Protein AF-A0A7S4JE88-F1 (afdb_monomer_lite)

Secondary structure (DSSP, 8-state):
---SGGGTT-S-SEEEEEPSSSTTSEEEEEEEE---HHHHHHHHHHTTTSPPTTSSHHHHHHHHTTTGGGS-GGGB--THHHHHHHHHHHHHS-TT------

pLDDT: mean 81.24, std 14.84, range [39.31, 96.81]

Foldseek 3Di:
DDDPVVLVVQPDQKAFEADPPPRLFGDPPDMDHDDDPVLVVVLVVCVVVFDQPVPDDRSSVCRVPVCLSVDDPSRYDYNVVVVVVVVCVVVVPDPPDDDDDD

InterPro domains:
  IPR029044 Nucleotide-diphospho-sugar transferases [G3DSA:3.90.550.10] (1-99)
  IPR029044 Nucleotide-diphospho-sugar transferases [SSF53448] (2-91)
  IPR050587 GNT1/Glycosyltransferase 8 [PTHR11183] (2-91)

Organism: Guillardia theta (NCBI:txid55529)

Radius of gyration: 15.36 Å; chains: 1; bounding box: 38×23×42 Å

Sequence (102 aa):
MESIDDLFSRETRFAAAPDTFPPDRFNAGVLVVEPSLEVFEDMISRIGVMHSYDGGDTGFLNSYFHDWFTMGEASRLPFRYNALRTMYWLTQKKPGQPAGYS

Structure (mmCIF, N/CA/C/O backbone):
data_AF-A0A7S4JE88-F1
#
_entry.id   AF-A0A7S4JE88-F1
#
loop_
_atom_site.group_PDB
_atom_site.id
_atom_site.type_symbol
_atom_site.label_atom_id
_atom_site.label_alt_id
_atom_site.label_comp_id
_atom_site.label_asym_id
_atom_site.label_entity_id
_atom_site.label_seq_id
_atom_site.pdbx_PDB_ins_code
_atom_site.Cartn_x
_atom_site.Cartn_y
_atom_site.Cartn_z
_atom_site.occupancy
_atom_site.B_iso_or_equiv
_atom_site.auth_seq_id
_atom_site.auth_comp_id
_atom_site.auth_asym_id
_atom_site.auth_atom_id
_atom_site.pdbx_PDB_model_num
ATOM 1 N N . MET A 1 1 ? 19.882 6.616 -9.521 1.00 48.62 1 MET A N 1
ATOM 2 C CA . MET A 1 1 ? 18.493 6.715 -9.036 1.00 48.62 1 MET A CA 1
ATOM 3 C C . MET A 1 1 ? 17.652 6.899 -10.283 1.00 48.62 1 MET A C 1
ATOM 5 O O . MET A 1 1 ? 17.857 7.886 -10.972 1.00 48.62 1 MET A O 1
ATOM 9 N N . GLU A 1 2 ? 16.887 5.881 -10.669 1.00 60.81 2 GLU A N 1
ATOM 10 C CA . GLU A 1 2 ? 15.974 5.973 -11.820 1.00 60.81 2 GLU A CA 1
ATOM 11 C C . GLU A 1 2 ? 14.780 6.870 -11.470 1.00 60.81 2 GLU A C 1
ATOM 13 O O . GLU A 1 2 ? 14.509 7.074 -10.282 1.00 60.81 2 GLU A O 1
ATOM 18 N N . SER A 1 3 ? 14.095 7.411 -12.483 1.00 72.31 3 SER A N 1
ATOM 19 C CA . SER A 1 3 ? 12.903 8.228 -12.246 1.00 72.31 3 SER A CA 1
ATOM 20 C C . SER A 1 3 ? 11.801 7.404 -11.575 1.00 72.31 3 SER A C 1
ATOM 22 O O . SER A 1 3 ? 11.673 6.199 -11.794 1.00 72.31 3 SER A O 1
ATOM 24 N N . ILE A 1 4 ? 11.018 8.065 -10.725 1.00 70.50 4 ILE A N 1
ATOM 25 C CA . ILE A 1 4 ? 9.842 7.492 -10.067 1.00 70.50 4 ILE A CA 1
ATOM 26 C C . ILE A 1 4 ? 8.555 7.751 -10.865 1.00 70.50 4 ILE A C 1
ATOM 28 O O . ILE A 1 4 ? 7.500 7.258 -10.478 1.00 70.50 4 ILE A O 1
ATOM 32 N N . ASP A 1 5 ? 8.638 8.484 -11.980 1.00 75.19 5 ASP A N 1
ATOM 33 C CA . ASP A 1 5 ? 7.477 8.867 -12.796 1.00 75.19 5 ASP A CA 1
ATOM 34 C C . ASP 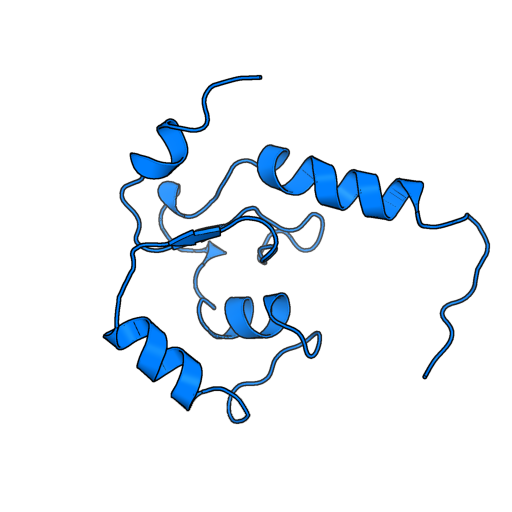A 1 5 ? 6.697 7.649 -13.317 1.00 75.19 5 ASP A C 1
ATOM 36 O O . ASP A 1 5 ? 5.469 7.680 -13.387 1.00 75.19 5 ASP A O 1
ATOM 40 N N . ASP A 1 6 ? 7.392 6.534 -13.563 1.00 74.25 6 ASP A N 1
ATOM 41 C CA . ASP A 1 6 ? 6.797 5.256 -13.972 1.00 74.25 6 ASP A CA 1
ATOM 42 C C . ASP A 1 6 ? 5.821 4.673 -12.933 1.00 74.25 6 ASP A C 1
ATOM 44 O O . ASP A 1 6 ? 5.037 3.777 -13.242 1.00 74.25 6 ASP A O 1
ATOM 48 N N . LEU A 1 7 ? 5.844 5.149 -11.681 1.00 75.12 7 LEU A N 1
ATOM 49 C CA . LEU A 1 7 ? 4.851 4.745 -10.685 1.00 75.12 7 LEU A CA 1
ATOM 50 C C . LEU A 1 7 ? 3.459 5.287 -11.004 1.00 75.12 7 LEU A C 1
ATOM 52 O O . LEU A 1 7 ? 2.473 4.615 -10.709 1.00 75.12 7 LEU A O 1
ATOM 56 N N . PHE A 1 8 ? 3.382 6.473 -11.610 1.00 75.38 8 PHE A N 1
ATOM 57 C CA . PHE A 1 8 ? 2.125 7.161 -11.898 1.00 75.38 8 PHE A CA 1
ATOM 58 C C . PHE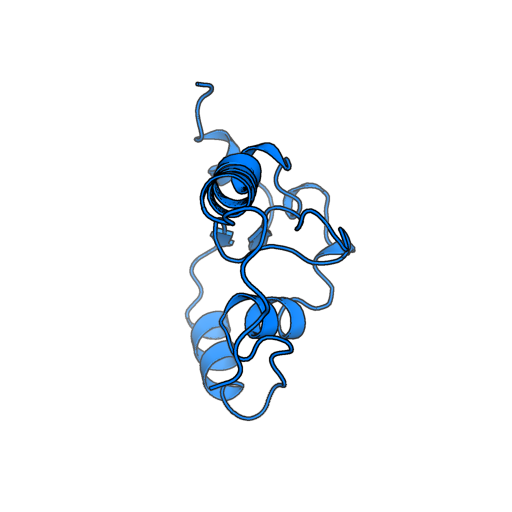 A 1 8 ? 1.505 6.746 -13.236 1.00 75.38 8 PHE A C 1
ATOM 60 O O . PHE A 1 8 ? 0.340 7.038 -13.479 1.00 75.38 8 PHE A O 1
ATOM 67 N N . SER A 1 9 ? 2.249 6.041 -14.093 1.00 80.25 9 SER A N 1
ATOM 68 C CA . SER A 1 9 ? 1.745 5.488 -15.358 1.00 80.25 9 SER A CA 1
ATOM 69 C C . SER A 1 9 ? 1.101 4.104 -15.208 1.00 80.25 9 SER A C 1
ATOM 71 O O . SER A 1 9 ? 0.712 3.486 -16.198 1.00 80.25 9 SER A O 1
ATOM 73 N N . ARG A 1 10 ? 0.987 3.594 -13.977 1.00 80.38 10 ARG A N 1
ATOM 74 C CA . ARG A 1 10 ? 0.441 2.266 -13.696 1.00 80.38 10 ARG A CA 1
ATOM 75 C C . ARG A 1 10 ? -1.076 2.246 -13.846 1.00 80.38 10 ARG A C 1
ATOM 77 O O . ARG A 1 10 ? -1.781 3.004 -13.190 1.00 80.38 10 ARG A O 1
ATOM 84 N N . GLU A 1 11 ? -1.578 1.296 -14.629 1.00 85.50 11 GLU A N 1
ATOM 85 C CA . GLU A 1 11 ? -3.014 1.032 -14.795 1.00 85.50 11 GLU A CA 1
ATOM 86 C C . GLU A 1 11 ? -3.591 0.273 -13.584 1.00 85.50 11 GLU A C 1
ATOM 88 O O . GLU A 1 11 ? -4.039 -0.869 -13.676 1.00 85.50 11 GLU A O 1
ATOM 93 N N . THR A 1 12 ? -3.529 0.882 -12.400 1.00 87.81 12 THR A N 1
ATOM 94 C CA . THR A 1 12 ? -4.109 0.338 -11.168 1.00 87.81 12 THR A CA 1
ATOM 95 C C . THR A 1 12 ? -4.506 1.452 -10.211 1.00 87.81 12 THR A C 1
ATOM 97 O O . THR A 1 12 ? -3.867 2.500 -10.158 1.00 87.81 12 THR A O 1
ATOM 100 N N . ARG A 1 13 ? -5.537 1.198 -9.405 1.00 89.06 13 ARG A N 1
ATOM 101 C CA . ARG A 1 13 ? -6.004 2.140 -8.375 1.00 89.06 13 ARG A CA 1
ATOM 102 C C . ARG A 1 13 ? -5.203 2.036 -7.078 1.00 89.06 13 ARG A C 1
ATOM 104 O O . ARG A 1 13 ? -5.251 2.937 -6.246 1.00 89.06 13 ARG A O 1
ATOM 111 N N . PHE A 1 14 ? -4.490 0.923 -6.899 1.00 93.25 14 PHE A N 1
ATOM 112 C CA . PHE A 1 14 ? -3.694 0.642 -5.713 1.00 93.25 14 PHE A CA 1
ATOM 113 C C . PHE A 1 14 ? -2.469 -0.199 -6.080 1.00 93.25 14 PHE A C 1
ATOM 115 O O . PHE A 1 14 ? -2.598 -1.299 -6.623 1.00 93.25 14 PHE A O 1
ATOM 122 N N . ALA A 1 15 ? -1.278 0.296 -5.751 1.00 93.31 15 ALA A N 1
ATOM 123 C CA . ALA A 1 15 ? -0.051 -0.479 -5.809 1.00 93.31 15 ALA A CA 1
ATOM 124 C C . ALA A 1 15 ? 0.778 -0.311 -4.542 1.00 93.31 15 ALA A C 1
ATOM 126 O O . ALA A 1 15 ? 0.903 0.781 -3.993 1.00 93.31 15 ALA A O 1
ATOM 127 N N . ALA A 1 16 ? 1.408 -1.398 -4.121 1.00 93.19 16 ALA A N 1
ATOM 128 C CA . ALA A 1 16 ? 2.251 -1.432 -2.940 1.00 93.19 16 ALA A CA 1
ATOM 129 C C . ALA A 1 16 ? 3.464 -2.327 -3.196 1.00 93.19 16 ALA A C 1
ATOM 131 O O . ALA A 1 16 ? 3.478 -3.131 -4.133 1.00 93.19 16 ALA A O 1
ATOM 132 N N . ALA A 1 17 ? 4.517 -2.154 -2.403 1.00 91.12 17 ALA A N 1
ATOM 133 C CA . ALA A 1 17 ? 5.694 -3.007 -2.487 1.00 91.12 17 ALA A CA 1
ATOM 134 C C . ALA A 1 17 ? 5.507 -4.237 -1.587 1.00 91.12 17 ALA A C 1
ATOM 136 O O . ALA A 1 17 ? 5.061 -4.071 -0.448 1.00 91.12 17 ALA A O 1
ATOM 137 N N . PRO A 1 18 ? 5.853 -5.451 -2.060 1.00 88.12 18 PRO A N 1
ATOM 138 C CA . PRO A 1 18 ? 5.766 -6.657 -1.245 1.00 88.12 18 PRO A CA 1
ATOM 139 C C . PRO A 1 18 ? 6.603 -6.505 0.023 1.00 88.12 18 PRO A C 1
ATOM 141 O O . PRO A 1 18 ? 7.678 -5.884 0.012 1.00 88.12 18 PRO A O 1
ATOM 144 N N . ASP A 1 19 ? 6.121 -7.093 1.113 1.00 85.06 19 ASP A N 1
ATOM 145 C CA . ASP A 1 19 ? 6.953 -7.281 2.291 1.00 85.06 19 ASP A CA 1
ATOM 146 C C . ASP A 1 19 ? 8.021 -8.352 2.019 1.00 85.06 19 ASP A C 1
ATOM 148 O O .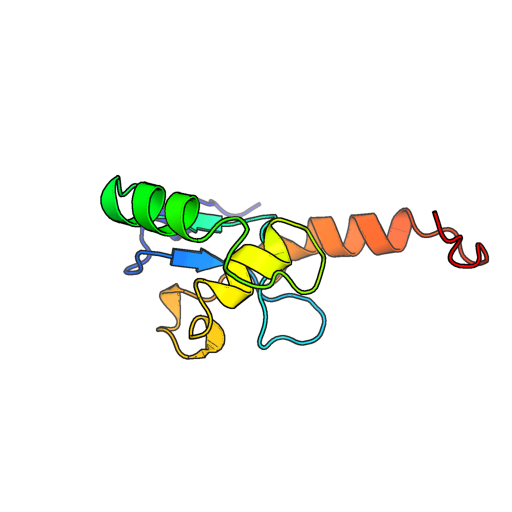 ASP A 1 19 ? 7.924 -9.158 1.092 1.00 85.06 19 ASP A O 1
ATOM 152 N N . THR A 1 20 ? 9.082 -8.339 2.820 1.00 76.25 20 THR A N 1
ATOM 153 C CA . THR A 1 20 ? 10.209 -9.262 2.654 1.00 76.25 20 THR A CA 1
ATOM 154 C C . THR A 1 20 ? 9.757 -10.694 2.943 1.00 76.25 20 THR A C 1
ATOM 156 O O . THR A 1 20 ? 10.115 -11.604 2.202 1.00 76.25 20 THR A O 1
ATOM 159 N N . PHE A 1 21 ? 8.943 -10.880 3.993 1.00 75.56 21 PHE A N 1
ATOM 160 C CA . PHE A 1 21 ? 8.293 -12.144 4.336 1.00 75.56 21 PHE A CA 1
ATOM 161 C C . PHE A 1 21 ? 7.025 -11.906 5.183 1.00 75.56 21 PHE A C 1
ATOM 163 O O . PHE A 1 21 ? 7.122 -11.216 6.199 1.00 75.56 21 PHE A O 1
ATOM 170 N N . PRO A 1 22 ? 5.882 -12.540 4.863 1.00 78.94 22 PRO A N 1
ATOM 171 C CA . PRO A 1 22 ? 5.601 -13.288 3.636 1.00 78.94 22 PRO A CA 1
ATOM 172 C C . PRO A 1 22 ? 5.315 -12.341 2.438 1.00 78.94 22 PRO A C 1
ATOM 174 O O . PRO A 1 22 ? 4.811 -11.238 2.641 1.00 78.94 22 PRO A O 1
ATOM 177 N N . PRO A 1 23 ? 5.655 -12.731 1.191 1.00 79.69 23 PRO A N 1
ATOM 178 C CA . PRO A 1 23 ? 5.544 -11.859 0.009 1.00 79.69 23 PRO A CA 1
ATOM 179 C C . PRO A 1 23 ? 4.114 -11.740 -0.545 1.00 79.69 23 PRO A C 1
ATOM 181 O O . PRO A 1 23 ? 3.883 -11.017 -1.513 1.00 79.69 23 PRO A O 1
ATOM 184 N N . ASP A 1 24 ? 3.168 -12.478 0.037 1.00 84.50 24 ASP A N 1
ATOM 185 C CA . ASP A 1 24 ? 1.733 -12.373 -0.232 1.00 84.50 24 ASP A CA 1
ATOM 186 C C . ASP A 1 24 ? 1.099 -11.140 0.434 1.00 84.50 24 ASP A C 1
ATOM 188 O O . ASP A 1 24 ? -0.049 -10.804 0.150 1.00 84.50 24 ASP A O 1
ATOM 192 N N . ARG A 1 25 ? 1.865 -10.434 1.273 1.00 88.56 25 ARG A N 1
ATOM 193 C CA . ARG A 1 25 ? 1.508 -9.158 1.889 1.00 88.56 25 ARG A CA 1
ATOM 194 C C . ARG A 1 25 ? 2.376 -8.033 1.356 1.00 88.56 25 ARG A C 1
ATOM 196 O O . ARG A 1 25 ? 3.486 -8.246 0.863 1.00 88.56 25 ARG A O 1
ATOM 203 N N . PHE A 1 26 ? 1.885 -6.816 1.515 1.00 91.31 26 PHE A N 1
ATOM 204 C CA . PHE A 1 26 ? 2.619 -5.608 1.167 1.00 91.31 26 PHE A CA 1
ATOM 205 C C . PHE A 1 26 ? 2.952 -4.764 2.392 1.00 91.31 26 PHE A C 1
ATOM 207 O O . PHE A 1 26 ? 2.343 -4.893 3.453 1.00 91.31 26 PHE A O 1
ATOM 214 N N . ASN A 1 27 ? 3.909 -3.857 2.225 1.00 88.06 27 ASN A N 1
ATOM 215 C CA . ASN A 1 27 ? 4.254 -2.857 3.224 1.00 88.06 27 ASN A CA 1
ATOM 216 C C . ASN A 1 27 ? 3.564 -1.516 2.921 1.00 88.06 27 ASN A C 1
ATOM 218 O O . ASN A 1 27 ? 3.621 -1.042 1.787 1.00 88.06 27 ASN A O 1
ATOM 222 N N . ALA A 1 28 ? 2.980 -0.861 3.931 1.00 86.88 28 ALA A N 1
ATOM 223 C CA . ALA A 1 28 ? 2.323 0.442 3.755 1.00 86.88 28 ALA A CA 1
ATOM 224 C C . ALA A 1 28 ? 3.287 1.640 3.647 1.00 86.88 28 ALA A C 1
ATOM 226 O O . ALA A 1 28 ? 2.862 2.776 3.466 1.00 86.88 28 ALA A O 1
ATOM 227 N N . GLY A 1 29 ? 4.600 1.417 3.744 1.00 84.94 29 GLY A N 1
ATOM 228 C CA . GLY A 1 29 ? 5.610 2.472 3.701 1.00 84.94 29 GLY A CA 1
ATOM 229 C C . GLY A 1 29 ? 5.766 3.147 2.339 1.00 84.94 29 GLY A C 1
ATOM 230 O O . GLY A 1 29 ? 6.248 4.276 2.296 1.00 84.94 29 GLY A O 1
ATOM 231 N N . VAL A 1 30 ? 5.372 2.480 1.249 1.00 87.44 30 VAL A N 1
ATOM 232 C CA . VAL A 1 30 ? 5.282 3.071 -0.094 1.00 87.44 30 VAL A CA 1
ATOM 233 C C . VAL A 1 30 ? 4.028 2.545 -0.777 1.00 87.44 30 VAL A C 1
ATOM 235 O O . VAL A 1 30 ? 3.923 1.349 -1.052 1.00 87.44 30 VAL A O 1
ATOM 238 N N . LEU A 1 31 ? 3.110 3.459 -1.080 1.00 90.69 31 LEU A N 1
ATOM 239 C CA . LEU A 1 31 ? 1.842 3.185 -1.744 1.00 90.69 31 LEU A CA 1
ATOM 240 C C . LEU A 1 31 ? 1.688 4.112 -2.951 1.00 90.69 31 LEU A C 1
ATOM 242 O O . LEU A 1 31 ? 2.024 5.294 -2.882 1.00 90.69 31 LEU A O 1
ATOM 246 N N . VAL A 1 32 ? 1.145 3.576 -4.037 1.00 91.31 32 VAL A N 1
ATOM 247 C CA . VAL A 1 32 ? 0.596 4.345 -5.155 1.00 91.31 32 VAL A CA 1
ATOM 248 C C . VAL A 1 32 ? -0.909 4.172 -5.086 1.00 91.31 32 VAL A C 1
ATOM 250 O O . VAL A 1 32 ? -1.397 3.042 -5.099 1.00 91.31 32 VAL A O 1
ATOM 253 N N . VAL A 1 33 ? -1.636 5.277 -4.973 1.00 91.88 33 VAL A N 1
ATOM 254 C CA . VAL A 1 33 ? -3.088 5.265 -4.804 1.00 91.88 33 VAL A CA 1
ATOM 255 C C . VAL A 1 33 ? -3.733 6.239 -5.771 1.00 91.88 33 VAL A C 1
ATOM 257 O O . VAL A 1 33 ? -3.217 7.334 -5.998 1.00 91.88 33 VAL A O 1
ATOM 260 N N . GLU A 1 34 ? -4.881 5.851 -6.306 1.00 91.19 34 GLU A N 1
ATOM 261 C CA . GLU A 1 34 ? -5.798 6.777 -6.954 1.00 91.19 34 GLU A CA 1
ATOM 262 C C . GLU A 1 34 ? -6.665 7.444 -5.871 1.00 91.19 34 GLU A C 1
ATOM 264 O O . GLU A 1 34 ? -7.362 6.741 -5.131 1.00 91.19 34 GLU A O 1
ATOM 269 N N . PRO A 1 35 ? -6.632 8.782 -5.721 1.00 91.44 35 PRO A N 1
ATOM 270 C CA . PRO A 1 35 ? -7.475 9.463 -4.748 1.00 91.44 35 PRO A CA 1
ATOM 271 C C . PRO A 1 35 ? -8.960 9.227 -5.043 1.00 91.44 35 PRO A C 1
ATOM 273 O O . PRO A 1 35 ? -9.457 9.585 -6.108 1.00 91.44 35 PRO A O 1
ATOM 276 N N . SER A 1 36 ? -9.684 8.669 -4.075 1.00 94.75 36 SER A N 1
ATOM 277 C CA . SER A 1 36 ? -11.127 8.454 -4.162 1.00 94.75 36 SER A CA 1
ATOM 278 C C . SER A 1 36 ? -11.771 8.712 -2.807 1.00 94.75 36 SER A C 1
ATOM 280 O O . SER A 1 36 ? -11.382 8.111 -1.803 1.00 94.75 36 SER A O 1
ATOM 282 N N . LEU A 1 37 ? -12.760 9.611 -2.781 1.00 95.12 37 LEU A N 1
ATOM 283 C CA . LEU A 1 37 ? -13.518 9.911 -1.566 1.00 95.12 37 LEU A CA 1
ATOM 284 C C . LEU A 1 37 ? -14.300 8.683 -1.087 1.00 95.12 37 LEU A C 1
ATOM 286 O O . LEU A 1 37 ? -14.320 8.406 0.104 1.00 95.12 37 LEU A O 1
ATOM 290 N N . GLU A 1 38 ? -14.863 7.912 -2.018 1.00 96.62 38 GLU A N 1
ATOM 291 C CA . GLU A 1 38 ? -15.612 6.687 -1.722 1.00 96.62 38 GLU A CA 1
ATOM 292 C C . GLU A 1 38 ? -14.736 5.650 -1.004 1.00 96.62 38 GLU A C 1
ATOM 294 O O . GLU A 1 38 ? -15.113 5.132 0.044 1.00 96.62 38 GLU A O 1
ATOM 299 N N . VAL A 1 39 ? -13.530 5.396 -1.529 1.00 94.88 39 VAL A N 1
ATOM 300 C CA . VAL A 1 39 ? -12.576 4.455 -0.914 1.00 94.88 39 VAL A CA 1
ATOM 301 C C . VAL A 1 39 ? -12.135 4.965 0.456 1.00 94.88 39 VAL A C 1
ATOM 303 O O . VAL A 1 39 ? -12.014 4.187 1.400 1.00 94.88 39 VAL A O 1
ATOM 306 N N . PHE A 1 40 ? -11.918 6.275 0.592 1.00 94.50 40 PHE A N 1
ATOM 307 C CA . PHE A 1 40 ? -11.564 6.877 1.872 1.00 94.50 40 PHE A CA 1
ATOM 308 C C . PHE A 1 40 ? -12.670 6.693 2.919 1.00 94.50 40 PHE A C 1
ATOM 310 O O . PHE A 1 40 ? -12.395 6.202 4.012 1.00 94.50 40 PHE A O 1
ATOM 317 N N . GLU A 1 41 ? -13.915 7.037 2.595 1.00 96.81 41 GLU A N 1
ATOM 318 C CA . GLU A 1 41 ? -15.050 6.905 3.514 1.00 96.81 41 GLU A CA 1
ATOM 319 C C . GLU A 1 41 ? -15.312 5.441 3.898 1.00 96.81 41 GLU A C 1
ATOM 321 O O . GLU A 1 41 ? -15.515 5.142 5.079 1.00 96.81 41 GLU A O 1
ATOM 326 N N . ASP A 1 42 ? -15.225 4.512 2.940 1.00 95.88 42 ASP A N 1
ATOM 327 C CA . ASP A 1 42 ? -15.363 3.078 3.203 1.00 95.88 42 ASP A CA 1
ATOM 328 C C . ASP A 1 42 ? -14.229 2.554 4.104 1.00 95.88 42 ASP A C 1
ATOM 330 O O . ASP A 1 42 ? -14.509 1.850 5.079 1.00 95.88 42 ASP A O 1
ATOM 334 N N . MET A 1 43 ? -12.970 2.961 3.877 1.00 94.62 43 MET A N 1
ATOM 335 C CA . MET A 1 43 ? -11.858 2.640 4.784 1.00 94.62 43 MET A CA 1
ATOM 336 C C . MET A 1 43 ? -12.119 3.160 6.201 1.00 94.62 43 MET A C 1
ATOM 338 O O . MET A 1 43 ? -12.004 2.389 7.153 1.00 94.62 43 MET A O 1
ATOM 342 N N . ILE A 1 44 ? -12.517 4.429 6.355 1.00 94.69 44 ILE A N 1
ATOM 343 C CA . ILE A 1 44 ? -12.820 5.021 7.667 1.00 94.69 44 ILE A CA 1
ATOM 344 C C . ILE A 1 44 ? -13.943 4.252 8.372 1.00 94.69 44 ILE A C 1
ATOM 346 O O . ILE A 1 44 ? -13.822 3.961 9.561 1.00 94.69 44 ILE A O 1
ATOM 350 N N . SER A 1 45 ? -14.997 3.855 7.651 1.00 95.56 45 SER A N 1
ATOM 351 C CA . SER A 1 45 ? -16.115 3.087 8.221 1.00 95.56 45 SER A CA 1
ATOM 352 C C . SER A 1 45 ? -15.706 1.711 8.767 1.00 95.56 45 SER A C 1
ATOM 354 O O . SER A 1 45 ? -16.383 1.149 9.628 1.00 95.56 45 SER A O 1
ATOM 356 N N . ARG A 1 46 ? -14.582 1.167 8.283 1.00 93.56 46 ARG A N 1
ATOM 357 C CA . ARG A 1 46 ? -14.055 -0.147 8.670 1.00 93.56 46 ARG A CA 1
ATOM 358 C C . ARG A 1 46 ? -13.013 -0.073 9.781 1.00 93.56 46 ARG A C 1
ATOM 360 O O . ARG A 1 46 ? -12.653 -1.119 10.331 1.00 93.56 46 ARG A O 1
ATOM 367 N N . ILE A 1 47 ? -12.546 1.122 10.143 1.00 90.19 47 ILE A N 1
ATOM 368 C CA . ILE A 1 47 ? -11.661 1.313 11.296 1.00 90.19 47 ILE A CA 1
ATOM 369 C C . ILE A 1 47 ? -12.402 0.864 12.563 1.00 90.19 47 ILE A C 1
ATOM 371 O O . ILE A 1 47 ? -13.529 1.271 12.825 1.00 90.19 47 ILE A O 1
ATOM 375 N N . GLY A 1 48 ? -11.776 -0.015 13.348 1.00 84.69 48 GLY A N 1
ATOM 376 C CA . GLY A 1 48 ? -12.366 -0.589 14.565 1.00 84.69 48 GLY A CA 1
ATOM 377 C C . GLY A 1 48 ? -13.316 -1.772 14.335 1.00 84.69 48 GLY A C 1
ATOM 378 O O . GLY A 1 48 ? -13.649 -2.461 15.296 1.00 84.69 48 GLY A O 1
ATOM 379 N N . VAL A 1 49 ? -13.708 -2.051 13.086 1.00 89.81 49 VAL A N 1
ATOM 380 C CA . VAL A 1 49 ? -14.494 -3.242 12.706 1.00 89.81 49 VAL A CA 1
ATOM 381 C C . VAL A 1 49 ? -13.594 -4.308 12.087 1.00 89.81 49 VAL A C 1
ATOM 383 O O . VAL A 1 49 ? -13.702 -5.490 12.410 1.00 89.81 49 VAL A O 1
ATOM 386 N N . MET A 1 50 ? -12.697 -3.898 11.188 1.00 89.50 50 MET A N 1
ATOM 387 C CA . MET A 1 50 ? -11.785 -4.802 10.501 1.00 89.50 50 MET A CA 1
ATOM 388 C C . MET A 1 50 ? -10.544 -5.083 11.350 1.00 89.50 50 MET A C 1
ATOM 390 O O . MET A 1 50 ? -9.952 -4.178 11.937 1.00 89.50 50 MET A O 1
ATOM 394 N N . HIS A 1 51 ? -10.128 -6.347 11.389 1.00 88.06 51 HIS A N 1
ATOM 395 C CA . HIS A 1 51 ? -8.938 -6.759 12.121 1.00 88.06 51 HIS A CA 1
ATOM 396 C C . HIS A 1 51 ? -7.655 -6.330 11.391 1.00 88.06 51 HIS A C 1
ATOM 398 O O . HIS A 1 51 ? -7.447 -6.690 10.232 1.00 88.06 51 HIS A O 1
ATOM 404 N N . SER A 1 52 ? -6.774 -5.613 12.092 1.00 90.06 52 SER A N 1
ATOM 405 C CA . SER A 1 52 ? -5.394 -5.351 11.673 1.00 90.06 52 SER A CA 1
ATOM 406 C C . SER A 1 52 ? -4.457 -6.300 12.416 1.00 90.06 52 SER A C 1
ATOM 408 O O . SER A 1 52 ? -4.432 -6.299 13.646 1.00 90.06 52 SER A O 1
ATOM 410 N N . TYR A 1 53 ? -3.690 -7.119 11.691 1.00 84.81 53 TYR A N 1
ATOM 411 C CA . TYR A 1 53 ? -2.847 -8.149 12.315 1.00 84.81 53 TYR A CA 1
ATOM 412 C C . TYR A 1 53 ? -1.646 -7.594 13.092 1.00 84.81 53 TYR A C 1
ATOM 414 O O . TYR A 1 53 ? -1.076 -8.313 13.909 1.00 84.81 53 TYR A O 1
ATOM 422 N N . ASP A 1 54 ? -1.230 -6.359 12.813 1.00 83.25 54 ASP A N 1
ATOM 423 C CA . ASP A 1 54 ? -0.118 -5.680 13.486 1.00 83.25 54 ASP A CA 1
ATOM 424 C C . ASP A 1 54 ? -0.590 -4.505 14.357 1.00 83.25 54 ASP A C 1
ATOM 426 O O . ASP A 1 54 ? 0.234 -3.813 14.953 1.00 83.25 54 ASP A O 1
ATOM 430 N N . GLY A 1 55 ? -1.907 -4.273 14.436 1.00 82.12 55 GLY A N 1
ATOM 431 C CA . GLY A 1 55 ? -2.498 -3.123 15.126 1.00 82.12 55 GLY A CA 1
ATOM 432 C C . GLY A 1 55 ? -2.210 -1.772 14.459 1.00 82.12 55 GLY A C 1
ATOM 433 O O . GLY A 1 55 ? -2.591 -0.738 15.003 1.00 82.12 55 GLY A O 1
ATOM 434 N N . GLY A 1 56 ? -1.550 -1.773 13.299 1.00 86.94 56 GLY A N 1
ATOM 435 C CA . GLY A 1 56 ? -1.141 -0.594 12.551 1.00 86.94 56 GLY A CA 1
ATOM 436 C C . GLY A 1 56 ? -1.834 -0.473 11.196 1.00 86.94 56 GLY A C 1
ATOM 437 O O . GLY A 1 56 ? -2.816 -1.159 10.885 1.00 86.94 56 GLY A O 1
ATOM 438 N N . ASP A 1 57 ? -1.295 0.435 10.388 1.00 88.81 57 ASP A N 1
ATOM 439 C CA . ASP A 1 57 ? -1.750 0.750 9.035 1.00 88.81 57 ASP A CA 1
ATOM 440 C C . ASP A 1 57 ? -1.491 -0.397 8.053 1.00 88.81 57 ASP A C 1
ATOM 442 O O . ASP A 1 57 ? -2.361 -0.733 7.256 1.00 88.81 57 ASP A O 1
ATOM 446 N N . THR A 1 58 ? -0.324 -1.038 8.134 1.00 90.06 58 THR A N 1
ATOM 447 C CA . THR A 1 58 ? 0.058 -2.126 7.230 1.00 90.06 58 THR A CA 1
ATOM 448 C C . THR A 1 58 ? -0.887 -3.313 7.384 1.00 90.06 58 THR A C 1
ATOM 450 O O . THR A 1 58 ? -1.403 -3.810 6.380 1.00 90.06 58 THR A O 1
ATOM 453 N N . GLY A 1 59 ? -1.194 -3.731 8.612 1.00 90.88 59 GLY A N 1
ATOM 454 C CA . GLY A 1 59 ? -2.157 -4.795 8.856 1.00 90.88 59 GLY A CA 1
ATOM 455 C C . GLY A 1 59 ? -3.574 -4.436 8.432 1.00 90.88 59 GLY A C 1
ATOM 456 O O . GLY A 1 59 ? -4.247 -5.267 7.827 1.00 90.88 59 GLY A O 1
ATOM 457 N N . PHE A 1 60 ? -4.015 -3.201 8.679 1.00 94.31 60 PHE A N 1
ATOM 458 C CA . PHE A 1 60 ? -5.336 -2.740 8.253 1.00 94.31 60 PHE A CA 1
ATOM 459 C C . PHE A 1 60 ? -5.458 -2.734 6.725 1.00 94.31 60 PHE A C 1
ATOM 461 O O . PHE A 1 60 ? -6.414 -3.280 6.178 1.00 94.31 60 PHE A O 1
ATOM 468 N N . LEU A 1 61 ? -4.471 -2.166 6.028 1.00 94.06 61 LEU A N 1
ATOM 469 C CA . LEU A 1 61 ? -4.482 -2.048 4.573 1.00 94.06 61 LEU A CA 1
ATOM 470 C C . LEU A 1 61 ? -4.387 -3.412 3.888 1.00 94.06 61 LEU A C 1
ATOM 472 O O . LEU A 1 61 ? -5.071 -3.616 2.891 1.00 94.06 61 LEU A O 1
ATOM 476 N N . ASN A 1 62 ? -3.608 -4.358 4.421 1.00 93.44 62 ASN A N 1
ATOM 477 C CA . ASN A 1 62 ? -3.590 -5.730 3.900 1.00 93.44 62 ASN A CA 1
ATOM 478 C C . ASN A 1 62 ? -4.934 -6.445 4.113 1.00 93.44 62 ASN A C 1
ATOM 480 O O . ASN A 1 62 ? -5.321 -7.254 3.278 1.00 93.44 62 ASN A O 1
ATOM 484 N N . SER A 1 63 ? -5.660 -6.155 5.196 1.00 93.81 63 SER A N 1
ATOM 485 C CA . SER A 1 63 ? -7.016 -6.685 5.386 1.00 93.81 63 SER A CA 1
ATOM 486 C C . SER A 1 63 ? -8.033 -6.027 4.447 1.00 93.81 63 SER A C 1
ATOM 488 O O . SER A 1 63 ? -8.945 -6.696 3.966 1.00 93.81 63 SER A O 1
ATOM 490 N N . TYR A 1 64 ? -7.881 -4.730 4.165 1.00 94.88 64 TYR A N 1
ATOM 491 C CA . TYR A 1 64 ? -8.758 -3.989 3.259 1.00 94.88 64 TYR A CA 1
ATOM 492 C C . TYR A 1 64 ? -8.550 -4.424 1.798 1.00 94.88 64 TYR A C 1
ATOM 494 O O . TYR A 1 64 ? -9.486 -4.881 1.141 1.00 94.88 64 TYR A O 1
ATOM 502 N N . PHE A 1 65 ? -7.303 -4.384 1.322 1.00 94.00 65 PHE A N 1
ATOM 503 C CA . PHE A 1 65 ? -6.868 -4.854 0.002 1.00 94.00 65 PHE A CA 1
ATOM 504 C C . PHE A 1 65 ? -6.410 -6.322 0.057 1.00 94.00 65 PHE A C 1
ATOM 506 O O . PHE A 1 65 ? -5.303 -6.663 -0.360 1.00 94.00 65 PHE A O 1
ATOM 513 N N . HIS A 1 66 ? -7.251 -7.196 0.612 1.00 93.12 66 HIS A N 1
ATOM 514 C CA . HIS A 1 66 ? -6.935 -8.614 0.843 1.00 93.12 66 HIS A CA 1
ATOM 515 C C . HIS A 1 66 ? -6.590 -9.411 -0.427 1.00 93.12 66 HIS A C 1
ATOM 517 O O . HIS A 1 66 ? -5.926 -10.444 -0.356 1.00 93.12 66 HIS A O 1
ATOM 523 N N . ASP A 1 67 ? -7.031 -8.943 -1.590 1.00 92.88 67 ASP A N 1
ATOM 524 C CA . ASP A 1 67 ? -6.793 -9.529 -2.905 1.00 92.88 67 ASP A CA 1
ATOM 525 C C . ASP A 1 67 ? -5.558 -8.947 -3.615 1.00 92.88 67 ASP A C 1
ATOM 527 O O . ASP A 1 67 ? -5.245 -9.371 -4.732 1.00 92.88 67 ASP A O 1
ATOM 531 N N . TRP A 1 68 ? -4.811 -8.038 -2.970 1.00 94.06 68 TRP A N 1
ATOM 532 C CA . TRP A 1 68 ? -3.659 -7.330 -3.544 1.00 94.06 68 TRP A CA 1
ATOM 533 C C . TRP A 1 68 ? -2.674 -8.245 -4.282 1.00 94.06 68 TRP A C 1
ATOM 535 O O . TRP A 1 68 ? -2.262 -7.944 -5.404 1.00 94.06 68 TRP A O 1
ATOM 545 N N . PHE A 1 69 ? -2.324 -9.394 -3.697 1.00 90.69 69 PHE A N 1
ATOM 546 C CA . PHE A 1 69 ? -1.366 -10.324 -4.302 1.00 90.69 69 PHE A CA 1
ATOM 547 C C . PHE A 1 69 ? -1.866 -10.937 -5.620 1.00 90.69 69 PHE A C 1
ATOM 549 O O . PHE A 1 69 ? -1.064 -11.307 -6.482 1.00 90.69 69 PHE A O 1
ATOM 556 N N . THR A 1 70 ? -3.187 -11.033 -5.777 1.00 91.56 70 THR A N 1
ATOM 557 C CA . THR A 1 70 ? -3.867 -11.568 -6.965 1.00 91.56 70 THR A CA 1
ATOM 558 C C . THR A 1 70 ? -4.310 -10.494 -7.958 1.00 91.56 70 THR A C 1
ATOM 560 O O . THR A 1 70 ? -4.728 -10.839 -9.063 1.00 91.56 70 THR A O 1
ATOM 563 N N . MET A 1 71 ? -4.182 -9.208 -7.612 1.00 90.44 71 MET A N 1
ATOM 564 C CA . MET A 1 71 ? -4.406 -8.106 -8.548 1.00 90.44 71 MET A CA 1
ATOM 565 C C . MET A 1 71 ? -3.402 -8.146 -9.717 1.00 90.44 71 MET A C 1
ATOM 567 O O . MET A 1 71 ? -2.419 -8.898 -9.724 1.00 90.44 71 MET A O 1
ATOM 571 N N . GLY A 1 72 ? -3.642 -7.300 -10.723 1.00 88.38 72 GLY A N 1
ATOM 572 C CA . GLY A 1 72 ? -2.750 -7.145 -11.871 1.00 88.38 72 GLY A CA 1
ATOM 573 C C . GLY A 1 72 ? -1.301 -6.842 -11.469 1.00 88.38 72 GLY A C 1
ATOM 574 O O . GLY A 1 72 ? -1.014 -6.316 -10.394 1.00 88.38 72 GLY A O 1
ATOM 575 N N . GLU A 1 73 ? -0.352 -7.157 -12.350 1.00 87.75 73 GLU A N 1
ATOM 576 C CA . GLU A 1 73 ? 1.079 -6.897 -12.124 1.00 87.75 73 GLU A CA 1
ATOM 577 C C . GLU A 1 73 ? 1.393 -5.431 -11.788 1.00 87.75 73 GLU A C 1
ATOM 579 O O . GLU A 1 73 ? 2.272 -5.165 -10.968 1.00 87.75 73 GLU A O 1
ATOM 584 N N . ALA A 1 74 ? 0.605 -4.494 -12.323 1.00 88.62 74 ALA A N 1
ATOM 585 C CA . ALA A 1 74 ? 0.692 -3.072 -12.017 1.00 88.62 74 ALA A CA 1
ATOM 586 C C . ALA A 1 74 ? 0.496 -2.759 -10.521 1.00 88.62 74 ALA A C 1
ATOM 588 O O . ALA A 1 74 ? 1.057 -1.780 -10.035 1.00 88.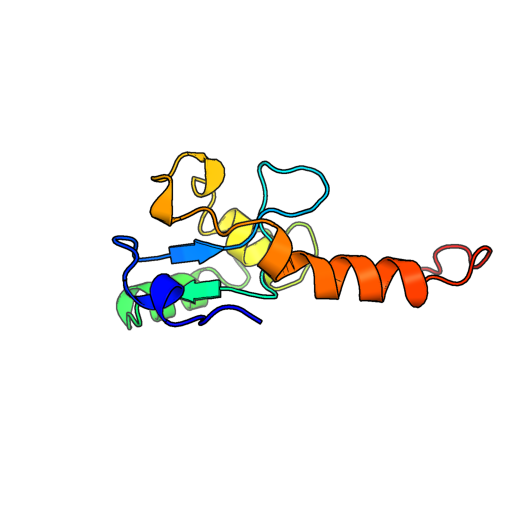62 74 ALA A O 1
ATOM 589 N N . SER A 1 75 ? -0.226 -3.591 -9.761 1.00 91.25 75 SER A N 1
ATOM 590 C CA . SER A 1 75 ? -0.423 -3.416 -8.313 1.00 91.25 75 SER A CA 1
ATOM 591 C C . SER A 1 75 ? 0.791 -3.835 -7.476 1.00 91.25 75 SER A C 1
ATOM 593 O O . SER A 1 75 ? 0.887 -3.488 -6.298 1.00 91.25 75 SER A O 1
ATOM 595 N N . ARG A 1 76 ? 1.762 -4.547 -8.062 1.00 91.75 76 ARG A N 1
ATOM 596 C CA . ARG A 1 76 ? 2.952 -5.044 -7.357 1.00 91.75 76 ARG A CA 1
ATOM 597 C C . ARG A 1 76 ? 4.154 -4.170 -7.696 1.00 91.75 76 ARG A C 1
ATOM 599 O O . ARG A 1 76 ? 4.679 -4.190 -8.809 1.00 91.75 76 ARG A O 1
ATOM 606 N N . LEU A 1 77 ? 4.555 -3.300 -6.770 1.00 89.19 77 LEU A N 1
ATOM 607 C CA . LEU A 1 77 ? 5.764 -2.487 -6.928 1.00 89.19 77 LEU A CA 1
ATOM 608 C C . LEU A 1 77 ? 7.009 -3.379 -6.826 1.00 89.19 77 LEU A C 1
ATOM 610 O O . LEU A 1 77 ? 7.029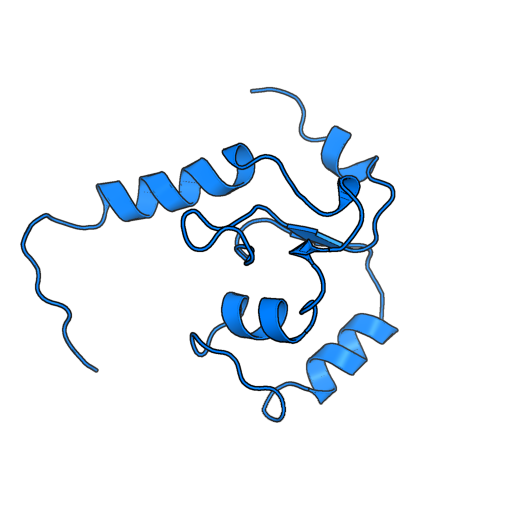 -4.318 -6.029 1.00 89.19 77 LEU A O 1
ATOM 614 N N . PRO A 1 78 ? 8.082 -3.080 -7.575 1.00 86.19 78 PRO A N 1
ATOM 615 C CA . PRO A 1 78 ? 9.360 -3.747 -7.379 1.00 86.19 78 PRO A CA 1
ATOM 616 C C . PRO A 1 78 ? 9.850 -3.617 -5.927 1.00 86.19 78 PRO A C 1
ATOM 618 O O . PRO A 1 78 ? 9.814 -2.530 -5.348 1.00 86.19 78 PRO A O 1
ATOM 621 N N . PHE A 1 79 ? 10.391 -4.698 -5.357 1.00 80.25 79 PHE A N 1
ATOM 622 C CA . PHE A 1 79 ? 10.858 -4.743 -3.959 1.00 80.25 79 PHE A CA 1
ATOM 623 C C . PHE A 1 79 ? 11.856 -3.628 -3.591 1.00 80.25 79 PHE A C 1
ATOM 625 O O . PHE A 1 79 ? 11.926 -3.206 -2.440 1.00 80.25 79 PHE A O 1
ATOM 632 N N . ARG A 1 80 ? 12.592 -3.080 -4.569 1.00 80.31 80 ARG A N 1
ATOM 633 C CA . ARG A 1 80 ? 13.514 -1.946 -4.373 1.00 80.31 80 ARG A CA 1
ATOM 634 C C . ARG A 1 80 ? 12.870 -0.743 -3.672 1.00 80.31 80 ARG A C 1
ATOM 636 O O . ARG A 1 80 ? 13.565 -0.032 -2.956 1.00 80.31 80 ARG A O 1
ATOM 643 N N . TYR A 1 81 ? 11.562 -0.535 -3.849 1.00 78.81 81 TYR A N 1
ATOM 644 C CA . TYR A 1 81 ? 10.825 0.551 -3.198 1.00 78.81 81 TYR A CA 1
ATOM 645 C C . TYR A 1 81 ? 10.615 0.304 -1.692 1.00 78.81 81 TYR A C 1
ATOM 647 O O . TYR A 1 81 ? 10.450 1.260 -0.944 1.00 78.81 81 TYR A O 1
ATOM 655 N N . ASN A 1 82 ? 10.708 -0.947 -1.228 1.00 76.12 82 ASN A N 1
ATOM 656 C CA . ASN A 1 82 ? 10.680 -1.320 0.191 1.00 76.12 82 ASN A CA 1
ATOM 657 C C . ASN A 1 82 ? 12.089 -1.563 0.782 1.00 76.12 82 ASN A C 1
ATOM 659 O O . ASN A 1 82 ? 12.274 -1.550 1.998 1.00 76.12 82 ASN A O 1
ATOM 663 N N . ALA A 1 83 ? 13.121 -1.728 -0.056 1.00 72.38 83 ALA A N 1
ATOM 664 C CA . ALA A 1 83 ? 14.472 -2.085 0.389 1.00 72.38 83 ALA A CA 1
ATOM 665 C C . ALA A 1 83 ? 15.067 -1.115 1.431 1.00 72.38 83 ALA A C 1
ATOM 667 O O . ALA A 1 83 ? 15.752 -1.556 2.352 1.00 72.38 83 ALA A O 1
ATOM 668 N N . LEU A 1 84 ? 14.773 0.189 1.342 1.00 69.06 84 LEU A N 1
ATOM 669 C CA . LEU A 1 84 ? 15.224 1.182 2.331 1.00 69.06 84 LEU A CA 1
ATOM 670 C C . LEU A 1 84 ? 14.673 0.905 3.736 1.00 69.06 84 LEU A C 1
ATOM 672 O O . LEU A 1 84 ? 15.410 1.011 4.716 1.00 69.06 84 LEU A O 1
ATOM 676 N N . ARG A 1 85 ? 13.405 0.497 3.843 1.00 67.12 85 ARG A N 1
ATOM 677 C CA . ARG A 1 85 ? 12.784 0.124 5.118 1.00 67.12 85 ARG A CA 1
ATOM 678 C C . ARG A 1 85 ? 13.388 -1.169 5.659 1.00 67.12 85 ARG A C 1
ATOM 680 O O . ARG A 1 85 ? 13.734 -1.215 6.837 1.00 67.12 85 ARG A O 1
ATOM 687 N N . THR A 1 86 ? 13.572 -2.191 4.821 1.00 67.00 86 THR A N 1
ATOM 688 C CA . THR A 1 86 ? 14.224 -3.447 5.235 1.00 67.00 86 THR A CA 1
ATOM 689 C C . THR A 1 86 ? 15.642 -3.190 5.750 1.00 67.00 86 THR A C 1
ATOM 691 O O . THR A 1 86 ? 16.011 -3.674 6.819 1.00 67.00 86 THR A O 1
ATOM 694 N N . MET A 1 87 ? 16.422 -2.362 5.052 1.00 69.38 87 MET A N 1
ATOM 695 C CA . MET A 1 87 ? 17.775 -1.994 5.475 1.00 69.38 87 MET A CA 1
ATOM 696 C C . MET A 1 87 ? 17.782 -1.165 6.762 1.00 69.38 87 MET A C 1
ATOM 698 O O . MET A 1 87 ? 18.632 -1.394 7.622 1.00 69.38 87 MET A O 1
ATOM 702 N N . TYR A 1 88 ? 16.824 -0.251 6.944 1.00 68.31 88 TYR A N 1
ATOM 703 C CA . TYR A 1 88 ? 16.652 0.465 8.209 1.00 68.31 88 TYR A CA 1
ATOM 704 C C . TYR A 1 88 ? 16.414 -0.510 9.371 1.00 68.31 88 TYR A C 1
ATOM 706 O O . TYR A 1 88 ? 17.125 -0.453 10.369 1.00 68.31 88 TYR A O 1
ATOM 714 N N . TRP A 1 89 ? 15.498 -1.472 9.226 1.00 61.69 89 TRP A N 1
ATOM 715 C CA . TRP A 1 89 ? 15.250 -2.482 10.261 1.00 61.69 89 TRP A CA 1
ATOM 716 C C . TRP A 1 89 ? 16.470 -3.354 10.566 1.00 61.69 89 TRP A C 1
ATOM 718 O O . TRP A 1 89 ? 16.757 -3.608 11.735 1.00 61.69 89 TRP A O 1
ATOM 728 N N . LEU A 1 90 ? 17.196 -3.802 9.539 1.00 68.88 90 LEU A N 1
ATOM 729 C CA . LEU A 1 90 ? 18.386 -4.643 9.708 1.00 68.88 90 LEU A CA 1
ATOM 730 C C . LEU A 1 90 ? 19.548 -3.901 10.378 1.00 68.88 90 LEU A C 1
ATOM 732 O O . LEU A 1 90 ? 20.313 -4.510 11.116 1.00 68.88 90 LEU A O 1
ATOM 736 N N . THR A 1 91 ? 19.677 -2.597 10.137 1.00 73.94 91 THR A N 1
ATOM 737 C CA . THR A 1 91 ? 20.757 -1.777 10.710 1.00 73.94 91 THR A CA 1
ATOM 738 C C . THR A 1 91 ? 20.418 -1.215 12.091 1.00 73.94 91 THR A C 1
ATOM 740 O O . THR A 1 91 ? 21.315 -1.021 12.908 1.00 73.94 91 THR A O 1
ATOM 743 N N . GLN A 1 92 ? 19.134 -0.984 12.380 1.00 61.03 92 GLN A N 1
ATOM 744 C CA . GLN A 1 92 ? 18.656 -0.471 13.671 1.00 61.03 92 GLN A CA 1
ATOM 745 C C . GLN A 1 92 ? 18.412 -1.587 14.698 1.00 61.03 92 GLN A C 1
ATOM 747 O O . GLN A 1 92 ? 18.501 -1.337 15.903 1.00 61.03 92 GLN A O 1
ATOM 752 N N . LYS A 1 93 ? 18.156 -2.835 14.266 1.00 52.38 93 LYS A N 1
ATOM 753 C CA . LYS A 1 93 ? 18.177 -3.994 15.171 1.00 52.38 93 LYS A CA 1
ATOM 754 C C . LYS A 1 93 ? 19.615 -4.267 15.611 1.00 52.38 93 LYS A C 1
ATOM 756 O O . LYS A 1 93 ? 20.382 -4.929 14.918 1.00 52.38 93 LYS A O 1
ATOM 761 N N . LYS A 1 94 ? 19.969 -3.794 16.807 1.00 47.56 94 LYS A N 1
ATOM 762 C CA . LYS A 1 94 ? 21.190 -4.229 17.496 1.00 47.56 94 LYS A CA 1
ATOM 7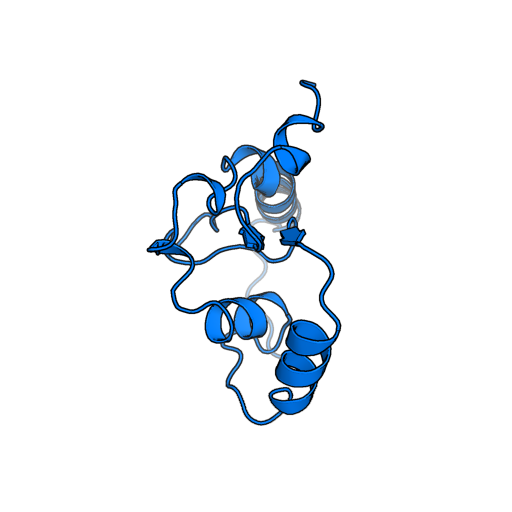63 C C . LYS A 1 94 ? 21.144 -5.758 17.668 1.00 47.56 94 LYS A C 1
ATOM 765 O O . LYS A 1 94 ? 20.148 -6.259 18.198 1.00 47.56 94 LYS A O 1
ATOM 770 N N . PRO A 1 95 ? 22.186 -6.513 17.276 1.00 45.56 95 PRO A N 1
ATOM 771 C CA . PRO A 1 95 ? 22.259 -7.928 17.609 1.00 45.56 95 PRO A CA 1
ATOM 772 C C . PRO A 1 95 ? 22.294 -8.065 19.139 1.00 45.56 95 PRO A C 1
ATOM 774 O O . PRO A 1 95 ? 23.245 -7.610 19.770 1.00 45.56 95 PRO A O 1
ATOM 777 N N . GLY A 1 96 ? 21.250 -8.650 19.738 1.00 57.88 96 GLY A N 1
ATOM 778 C CA . GLY A 1 96 ? 21.251 -9.043 21.155 1.00 57.88 96 GLY A CA 1
ATOM 779 C C . GLY A 1 96 ? 20.239 -8.381 22.099 1.00 57.88 96 GLY A C 1
ATOM 780 O O . GLY A 1 96 ? 20.351 -8.599 23.301 1.00 57.88 96 GLY A O 1
ATOM 781 N N . GLN A 1 97 ? 19.251 -7.612 21.627 1.00 47.03 97 GLN A N 1
ATOM 782 C CA . GLN A 1 97 ? 18.199 -7.082 22.512 1.00 47.03 97 GLN A CA 1
ATOM 783 C C . GLN A 1 97 ? 16.927 -7.954 22.434 1.00 47.03 97 GLN A C 1
ATOM 785 O O . GLN A 1 97 ? 16.330 -8.033 21.358 1.00 47.03 97 GLN A O 1
ATOM 790 N N . PRO A 1 98 ? 16.512 -8.648 23.516 1.00 47.00 98 PRO A N 1
ATOM 791 C CA . PRO A 1 98 ? 15.292 -9.451 23.500 1.00 47.00 98 PRO A CA 1
ATOM 792 C C . PRO A 1 98 ? 14.056 -8.553 23.387 1.00 47.00 98 PRO A C 1
ATOM 794 O O . PRO A 1 98 ? 14.046 -7.428 23.889 1.00 47.00 98 PRO A O 1
ATOM 797 N N . ALA A 1 99 ? 13.022 -9.060 22.712 1.00 48.31 99 ALA A N 1
ATOM 798 C CA . ALA A 1 99 ? 11.755 -8.366 22.510 1.00 48.31 99 ALA A CA 1
ATOM 799 C C . ALA A 1 99 ? 11.085 -8.084 23.866 1.00 48.31 99 ALA A C 1
ATOM 801 O O . ALA A 1 99 ? 10.576 -8.992 24.521 1.00 48.31 99 ALA A O 1
ATOM 802 N N . GLY A 1 100 ? 11.135 -6.827 24.304 1.00 42.34 100 GLY A N 1
ATOM 803 C CA . GLY A 1 100 ? 10.424 -6.354 25.483 1.00 42.34 100 GLY A CA 1
ATOM 804 C C . GLY A 1 100 ? 8.964 -6.080 25.142 1.00 42.34 100 GLY A C 1
ATOM 805 O O . GLY A 1 100 ? 8.681 -5.283 24.252 1.00 42.34 100 GLY A O 1
ATOM 806 N N . TYR A 1 101 ? 8.066 -6.753 25.857 1.00 39.31 101 TYR A N 1
ATOM 807 C CA . TYR A 1 101 ? 6.650 -6.412 25.966 1.00 39.31 101 TYR A CA 1
ATOM 808 C C . TYR A 1 101 ? 6.483 -5.029 26.604 1.00 39.31 101 TYR A C 1
ATOM 810 O O . TYR A 1 101 ? 7.078 -4.779 27.656 1.00 39.31 101 TYR A O 1
ATOM 818 N N . SER A 1 102 ? 5.622 -4.184 26.034 1.00 40.75 102 SER A N 1
ATOM 819 C CA . SER A 1 102 ? 4.759 -3.223 26.743 1.00 40.75 102 SER A CA 1
ATOM 820 C C . SER A 1 102 ? 3.626 -2.794 25.823 1.00 40.75 102 SER A C 1
ATOM 822 O O . SER A 1 102 ? 3.941 -2.419 24.674 1.00 40.75 102 SER A O 1
#